Protein AF-A0A269PIF0-F1 (afdb_monomer)

Solvent-accessible surface area (backbone atoms only — not comparable to full-atom values): 7922 Å² total; per-residue (Å²): 62,34,33,31,33,69,46,69,44,99,87,69,48,78,26,74,48,17,29,40,37,74,80,45,81,46,80,44,79,45,80,43,92,61,85,58,86,69,86,74,85,54,100,73,77,77,74,86,63,78,64,86,57,77,51,52,38,31,39,38,39,35,31,36,35,30,25,65,29,64,66,43,61,77,69,69,52,82,60,80,47,64,47,56,25,86,93,45,68,95,33,48,60,46,76,45,83,41,65,70,84,64,82,71,55,70,67,60,55,52,52,52,51,51,32,70,76,38,76,78,43,39,86,36,88,37,57,93,80,69,39,95

Nearest PDB structures (foldseek):
  8kea-assembly1_U  TM=2.436E-01  e=7.325E-01  unclassified Caudoviricetes
  8fqc-assembly1_U1  TM=2.413E-01  e=6.934E-01  Agrobacterium phage Milano
  6j0n-assembly1_b  TM=2.044E-01  e=1.075E+00  Photorhabdus asymbiotica subsp. asymbiotica ATCC 43949

Structure (mmCIF, N/CA/C/O backbone):
data_AF-A0A269PIF0-F1
#
_entry.id   AF-A0A269PIF0-F1
#
loop_
_atom_site.group_PDB
_atom_site.id
_atom_site.type_symbol
_atom_site.label_atom_id
_atom_site.label_alt_id
_atom_site.label_comp_id
_atom_site.label_asym_id
_atom_site.label_entity_id
_atom_site.label_seq_id
_atom_site.pdbx_PDB_ins_code
_atom_site.Cartn_x
_atom_site.Cartn_y
_atom_site.Cartn_z
_atom_site.occupancy
_atom_site.B_iso_or_equiv
_atom_site.auth_seq_id
_atom_site.auth_comp_id
_atom_site.auth_asym_id
_atom_site.auth_atom_id
_atom_site.pdbx_PDB_model_num
ATOM 1 N N . MET A 1 1 ? -2.876 -8.982 0.050 1.00 69.75 1 MET A N 1
ATOM 2 C CA . MET A 1 1 ? -2.047 -8.488 1.148 1.00 69.75 1 MET A CA 1
ATOM 3 C C . MET A 1 1 ? -2.522 -7.096 1.500 1.00 69.75 1 MET A C 1
ATOM 5 O O . MET A 1 1 ? -2.904 -6.361 0.606 1.00 69.75 1 MET A O 1
ATOM 9 N N . ALA A 1 2 ? -2.541 -6.749 2.781 1.00 76.62 2 ALA A N 1
ATOM 10 C CA . ALA A 1 2 ? -2.798 -5.399 3.273 1.00 76.62 2 ALA A CA 1
ATOM 11 C C . ALA A 1 2 ? -1.787 -5.072 4.379 1.00 76.62 2 ALA A C 1
ATOM 13 O O . ALA A 1 2 ? -1.029 -5.948 4.809 1.00 76.62 2 ALA A O 1
ATOM 14 N N . LEU A 1 3 ? -1.763 -3.825 4.845 1.00 82.75 3 LEU A N 1
ATOM 15 C CA . LEU A 1 3 ? -0.928 -3.433 5.982 1.00 82.75 3 LEU A CA 1
ATOM 16 C C . LEU A 1 3 ? -1.780 -2.903 7.128 1.00 82.75 3 LEU A C 1
ATOM 18 O O . LEU A 1 3 ? -2.741 -2.188 6.884 1.00 82.75 3 LEU A O 1
ATOM 22 N N . THR A 1 4 ? -1.412 -3.202 8.367 1.00 86.19 4 THR A N 1
ATOM 23 C CA . THR A 1 4 ? -2.032 -2.639 9.569 1.00 86.19 4 THR A CA 1
ATOM 24 C C . THR A 1 4 ? -1.082 -1.677 10.265 1.00 86.19 4 THR A C 1
ATOM 26 O O . THR A 1 4 ? 0.081 -2.010 10.498 1.00 86.19 4 THR A O 1
ATOM 29 N N . LEU A 1 5 ? -1.552 -0.476 10.614 1.00 88.06 5 LEU A N 1
ATOM 30 C CA . LEU A 1 5 ? -0.820 0.404 11.525 1.00 88.06 5 LEU A CA 1
ATOM 31 C C . LEU A 1 5 ? -1.728 1.321 12.340 1.00 88.06 5 LEU A C 1
ATOM 33 O O . LEU A 1 5 ? -2.847 1.644 11.952 1.00 88.06 5 LEU A O 1
ATOM 37 N N . ASN A 1 6 ? -1.148 1.865 13.404 1.00 85.44 6 ASN A N 1
ATOM 38 C CA . ASN A 1 6 ? -1.714 2.985 14.135 1.00 85.44 6 ASN A CA 1
ATOM 39 C C . ASN A 1 6 ? -1.415 4.285 13.373 1.00 85.44 6 ASN A C 1
ATOM 41 O O . ASN A 1 6 ? -0.255 4.701 13.306 1.00 85.44 6 ASN A O 1
ATOM 45 N N . ILE A 1 7 ? -2.439 4.942 12.828 1.00 82.81 7 ILE A N 1
ATOM 46 C CA . ILE A 1 7 ? -2.295 6.202 12.082 1.00 82.81 7 ILE A CA 1
ATOM 47 C C . ILE A 1 7 ? -3.328 7.234 12.534 1.00 82.81 7 ILE A C 1
ATOM 49 O O . ILE A 1 7 ? -4.444 6.888 12.916 1.00 82.81 7 ILE A O 1
ATOM 53 N N . ALA A 1 8 ? -2.952 8.510 12.496 1.00 78.56 8 ALA A N 1
ATOM 54 C CA . ALA A 1 8 ? -3.902 9.606 12.618 1.00 78.56 8 ALA A CA 1
ATOM 55 C C . ALA A 1 8 ? -4.423 9.957 11.221 1.00 78.56 8 ALA A C 1
ATOM 57 O O . ALA A 1 8 ? -3.636 10.311 10.347 1.00 78.56 8 ALA A O 1
ATOM 58 N N . ALA A 1 9 ? -5.731 9.841 11.005 1.00 70.88 9 ALA A N 1
ATOM 59 C CA . ALA A 1 9 ? -6.362 10.314 9.780 1.00 70.88 9 ALA A CA 1
ATOM 60 C C . ALA A 1 9 ? -6.339 11.851 9.717 1.00 70.88 9 ALA A C 1
ATOM 62 O O . ALA A 1 9 ? -6.262 12.526 10.745 1.00 70.88 9 ALA A O 1
ATOM 63 N N . ASP A 1 10 ? -6.482 12.411 8.516 1.00 69.19 10 ASP A N 1
ATOM 64 C CA . ASP A 1 10 ? -6.394 13.857 8.245 1.00 69.19 10 ASP A CA 1
ATOM 65 C C . ASP A 1 10 ? -7.411 14.701 9.039 1.00 69.19 10 ASP A C 1
ATOM 67 O O . ASP A 1 10 ? -7.226 15.898 9.250 1.00 69.19 10 ASP A O 1
ATOM 71 N N . ASN A 1 11 ? -8.490 14.072 9.512 1.00 69.12 11 ASN A N 1
ATOM 72 C CA . ASN A 1 11 ? -9.504 14.680 10.373 1.00 69.12 11 ASN A CA 1
ATOM 73 C C . ASN A 1 11 ? -9.158 14.637 11.878 1.00 69.12 11 ASN A C 1
ATOM 75 O O . ASN A 1 11 ? -9.993 14.999 12.706 1.00 69.12 11 ASN A O 1
ATOM 79 N N . GLY A 1 12 ? -7.955 14.186 12.240 1.00 72.12 12 GLY A N 1
ATOM 80 C CA . GLY A 1 12 ? -7.470 14.082 13.617 1.00 72.12 12 GLY A CA 1
ATOM 81 C C . GLY A 1 12 ? -7.919 12.824 14.367 1.00 72.12 12 GLY A C 1
ATOM 82 O O . GLY A 1 12 ? -7.639 12.704 15.560 1.00 72.12 12 GLY A O 1
ATOM 83 N N . LEU A 1 13 ? -8.608 11.882 13.711 1.00 77.50 13 LEU A N 1
ATOM 84 C CA . LEU A 1 13 ? -8.980 10.609 14.331 1.00 77.50 13 LEU A CA 1
ATOM 85 C C . LEU A 1 13 ? -7.773 9.675 14.412 1.00 77.50 13 LEU A C 1
ATOM 87 O O . LEU A 1 13 ? -7.182 9.323 13.395 1.00 77.50 13 LEU A O 1
ATOM 91 N N . ASN A 1 14 ? -7.458 9.209 15.619 1.00 84.50 14 ASN A N 1
ATOM 92 C CA . ASN A 1 14 ? -6.494 8.132 15.814 1.00 84.50 14 ASN A CA 1
ATOM 93 C C . ASN A 1 14 ? -7.151 6.785 15.509 1.00 84.50 14 ASN A C 1
ATOM 95 O O . ASN A 1 14 ? -8.116 6.395 16.167 1.00 84.50 14 ASN A O 1
ATOM 99 N N . LEU A 1 15 ? -6.598 6.073 14.535 1.00 85.19 15 LEU A N 1
ATOM 100 C CA . LEU A 1 15 ? -7.028 4.751 14.105 1.00 85.19 15 LEU A CA 1
ATOM 101 C C . LEU A 1 15 ? -5.985 3.733 14.585 1.00 85.19 15 LEU A C 1
ATOM 103 O O . LEU A 1 15 ? -4.923 3.638 13.973 1.00 85.19 15 LEU A O 1
ATOM 107 N N . PRO A 1 16 ? -6.224 3.024 15.705 1.00 84.00 16 PRO A N 1
ATOM 108 C CA . PRO A 1 16 ? -5.226 2.141 16.306 1.00 84.00 16 PRO A CA 1
ATOM 109 C C . PRO A 1 16 ? -4.942 0.886 15.477 1.00 84.00 16 PRO A C 1
ATOM 111 O O . PRO A 1 16 ? -3.836 0.380 15.561 1.00 84.00 16 PRO A O 1
ATOM 114 N N . ASP A 1 17 ? -5.886 0.436 14.650 1.00 86.31 17 ASP A N 1
ATOM 115 C CA . ASP A 1 17 ? -5.766 -0.796 13.861 1.00 86.31 17 ASP A CA 1
ATOM 116 C C . ASP A 1 17 ? -6.102 -0.537 12.388 1.00 86.31 17 ASP A C 1
ATOM 118 O O . ASP A 1 17 ? -6.795 -1.320 11.737 1.00 86.31 17 ASP A O 1
ATOM 122 N N . ALA A 1 18 ? -5.661 0.609 11.861 1.00 87.69 18 ALA A N 1
ATOM 123 C CA . ALA A 1 18 ? -6.019 1.015 10.514 1.00 87.69 18 ALA A CA 1
ATOM 124 C C . ALA A 1 18 ? -5.470 0.028 9.488 1.00 87.69 18 ALA A C 1
ATOM 126 O O . ALA A 1 18 ? -4.292 -0.323 9.536 1.00 87.69 18 ALA A O 1
ATOM 127 N N . VAL A 1 19 ? -6.307 -0.369 8.531 1.00 87.12 19 VAL A N 1
ATOM 128 C CA . VAL A 1 19 ? -5.905 -1.240 7.427 1.00 87.12 19 VAL A CA 1
ATOM 129 C C . VAL A 1 19 ? -5.674 -0.400 6.178 1.00 87.12 19 VAL A C 1
ATOM 131 O O . VAL A 1 19 ? -6.561 0.319 5.723 1.00 87.12 19 VAL A O 1
ATOM 134 N N . LEU A 1 20 ? -4.479 -0.512 5.616 1.00 86.75 20 LEU A N 1
ATOM 135 C CA . LEU A 1 20 ? -4.053 0.101 4.371 1.00 86.75 20 LEU A CA 1
ATOM 136 C C . LEU A 1 20 ? -4.211 -0.896 3.227 1.00 86.75 20 LEU A C 1
ATOM 138 O O . LEU A 1 20 ? -3.599 -1.969 3.240 1.00 86.75 20 LEU A O 1
ATOM 142 N N . VAL A 1 21 ? -4.989 -0.516 2.218 1.00 85.12 21 VAL A N 1
ATOM 143 C CA . VAL A 1 21 ? -5.238 -1.335 1.027 1.00 85.12 21 VAL A CA 1
ATOM 144 C C . VAL A 1 21 ? -4.901 -0.534 -0.221 1.00 85.12 21 VAL A C 1
ATOM 146 O O . VAL A 1 21 ? -5.368 0.594 -0.377 1.00 85.12 21 VAL A O 1
ATOM 149 N N . ILE A 1 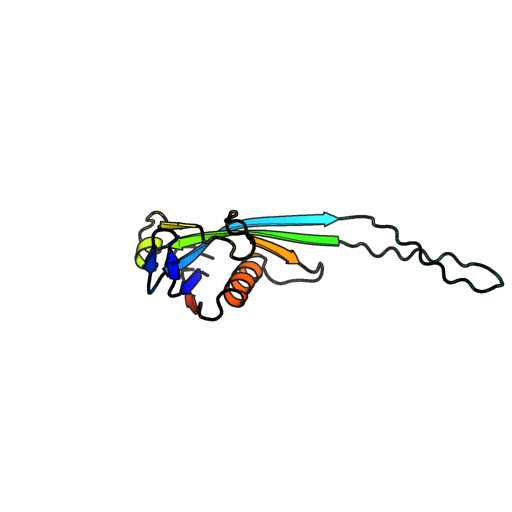22 ? -4.114 -1.111 -1.127 1.00 84.00 22 ILE A N 1
ATOM 150 C CA . ILE A 1 22 ? -3.869 -0.517 -2.444 1.00 84.00 22 ILE A CA 1
ATOM 151 C C . ILE A 1 22 ? -5.098 -0.761 -3.324 1.00 84.00 22 ILE A C 1
ATOM 153 O O . ILE A 1 22 ? -5.407 -1.902 -3.655 1.00 84.00 22 ILE A O 1
ATOM 157 N N . ASP A 1 23 ? -5.800 0.305 -3.710 1.00 81.31 23 ASP A N 1
ATOM 158 C CA . ASP A 1 23 ? -7.015 0.219 -4.536 1.00 81.31 23 ASP A CA 1
ATOM 159 C C . ASP A 1 23 ? -6.764 0.524 -6.017 1.00 81.31 23 ASP A C 1
ATOM 161 O O . ASP A 1 23 ? -7.593 0.227 -6.877 1.00 81.31 23 ASP A O 1
ATOM 165 N N . GLN A 1 24 ? -5.620 1.131 -6.325 1.00 78.12 24 GLN A N 1
ATOM 166 C CA . GLN A 1 24 ? -5.214 1.4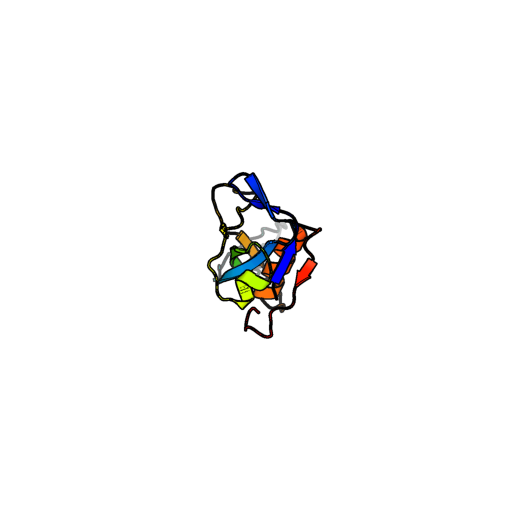45 -7.683 1.00 78.12 24 GLN A CA 1
ATOM 167 C C . GLN A 1 24 ? -3.712 1.231 -7.842 1.00 78.12 24 GLN A C 1
ATOM 169 O O . GLN A 1 24 ? -2.921 1.739 -7.050 1.00 78.12 24 GLN A O 1
ATOM 174 N N . LEU A 1 25 ? -3.329 0.524 -8.907 1.00 81.19 25 LEU A N 1
ATOM 175 C CA . LEU A 1 25 ? -1.948 0.212 -9.260 1.00 81.19 25 LEU A CA 1
ATOM 176 C C . LEU A 1 25 ? -1.776 0.370 -10.775 1.00 81.19 25 LEU A C 1
ATOM 178 O O . LEU A 1 25 ? -2.402 -0.346 -11.552 1.00 81.19 25 LEU A O 1
ATOM 182 N N . ASN A 1 26 ? -0.927 1.302 -11.196 1.00 78.38 26 ASN A N 1
ATOM 183 C CA . ASN A 1 26 ? -0.607 1.557 -12.596 1.00 78.38 26 ASN A CA 1
ATOM 184 C C . ASN A 1 26 ? 0.881 1.296 -12.832 1.00 78.38 26 ASN A C 1
ATOM 186 O O . ASN A 1 26 ? 1.729 1.868 -12.146 1.00 78.38 26 ASN A O 1
ATOM 190 N N . VAL A 1 27 ? 1.197 0.466 -13.823 1.00 78.50 27 VAL A N 1
ATOM 191 C CA . VAL A 1 27 ? 2.573 0.181 -14.246 1.00 78.50 27 VAL A CA 1
ATOM 192 C C . VAL A 1 27 ? 2.808 0.852 -15.595 1.00 78.50 27 VAL A C 1
ATOM 194 O O . VAL A 1 27 ? 2.144 0.520 -16.576 1.00 78.50 27 VAL A O 1
ATOM 197 N N . THR A 1 28 ? 3.765 1.770 -15.659 1.00 7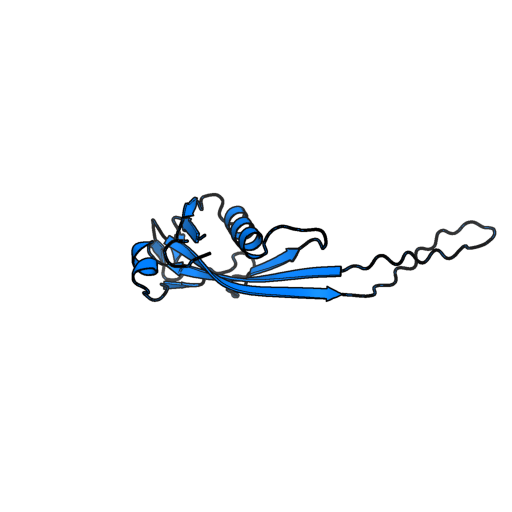2.88 28 THR A N 1
ATOM 198 C CA . THR A 1 28 ? 4.155 2.459 -16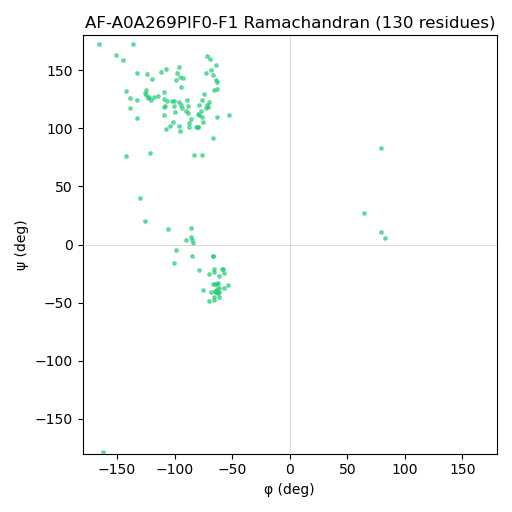.892 1.00 72.88 28 THR A CA 1
ATOM 199 C C . THR A 1 28 ? 5.524 1.964 -17.323 1.00 72.88 28 THR A C 1
ATOM 201 O O . THR A 1 28 ? 6.478 2.047 -16.558 1.00 72.88 28 THR A O 1
ATOM 204 N N . LYS A 1 29 ? 5.658 1.480 -18.557 1.00 65.12 29 LYS A N 1
ATOM 205 C CA . LYS A 1 29 ? 6.967 1.168 -19.145 1.00 65.12 29 LYS A CA 1
ATOM 206 C C . LYS A 1 29 ? 7.389 2.313 -20.055 1.00 65.12 29 LYS A C 1
ATOM 208 O O . LYS A 1 29 ? 6.743 2.554 -21.072 1.00 65.12 29 LYS A O 1
ATOM 213 N N . HIS A 1 30 ? 8.456 3.015 -19.693 1.00 57.22 30 HIS A N 1
ATOM 214 C CA . HIS A 1 30 ? 9.116 3.966 -20.575 1.00 57.22 30 HIS A CA 1
ATOM 215 C C . HIS A 1 30 ? 10.261 3.255 -21.290 1.00 57.22 30 HIS A C 1
ATOM 217 O O . HIS A 1 30 ? 11.212 2.796 -20.661 1.00 57.22 30 HIS A O 1
ATOM 223 N N . ILE A 1 31 ? 10.170 3.185 -22.613 1.00 52.72 31 ILE A N 1
ATOM 224 C CA . ILE A 1 31 ? 11.290 2.820 -23.476 1.00 52.72 31 ILE A CA 1
ATOM 225 C C . ILE A 1 31 ? 11.794 4.147 -24.038 1.00 52.72 31 ILE A C 1
ATOM 227 O O . ILE A 1 31 ? 11.104 4.772 -24.842 1.00 52.72 31 ILE A O 1
ATOM 231 N N . SER A 1 32 ? 12.931 4.640 -23.543 1.00 48.84 32 SER A N 1
ATOM 232 C CA . SER A 1 32 ? 13.581 5.819 -24.123 1.00 48.84 32 SER A CA 1
ATOM 233 C C . SER A 1 32 ? 14.865 5.399 -24.831 1.00 48.84 32 SER A C 1
ATOM 235 O O . SER A 1 32 ? 15.794 4.898 -24.193 1.00 48.84 32 SER A O 1
ATOM 237 N N . ASP A 1 33 ? 14.920 5.625 -26.142 1.00 39.78 33 ASP A N 1
ATOM 238 C CA . ASP A 1 33 ? 16.136 5.474 -26.944 1.00 39.78 33 ASP A CA 1
ATOM 239 C C . ASP A 1 33 ? 17.048 6.685 -26.693 1.00 39.78 33 ASP A C 1
ATOM 241 O O . ASP A 1 33 ? 17.088 7.655 -27.450 1.00 39.78 33 ASP A O 1
ATOM 245 N N . GLY A 1 34 ? 17.731 6.679 -25.549 1.00 45.91 34 GLY A N 1
ATOM 246 C CA . GLY A 1 34 ? 18.670 7.729 -25.166 1.00 45.91 34 GLY A CA 1
ATOM 247 C C . GLY A 1 34 ? 20.072 7.458 -25.709 1.00 45.91 34 GLY A C 1
ATOM 248 O O . GLY A 1 34 ? 20.826 6.691 -25.115 1.00 45.91 34 GLY A O 1
ATOM 249 N N . TYR A 1 35 ? 20.463 8.123 -26.797 1.00 36.25 35 TYR A N 1
ATOM 250 C CA . TYR A 1 35 ? 21.846 8.100 -27.284 1.00 36.25 35 TYR A CA 1
ATOM 251 C C . TYR A 1 35 ? 22.749 8.893 -26.332 1.00 36.25 35 TYR A C 1
ATOM 253 O O . TYR A 1 35 ? 22.578 10.101 -26.173 1.00 36.25 35 TYR A O 1
ATOM 261 N N . THR A 1 36 ? 23.739 8.238 -25.721 1.00 39.25 36 THR A N 1
ATOM 262 C CA . THR A 1 36 ? 24.813 8.936 -24.996 1.00 39.25 36 THR A CA 1
ATOM 263 C C . THR A 1 36 ? 26.106 8.789 -25.793 1.00 39.25 36 THR A C 1
ATOM 265 O O . THR A 1 36 ? 26.637 7.689 -25.923 1.00 39.25 36 THR A O 1
ATOM 268 N N . LEU A 1 37 ? 26.604 9.889 -26.361 1.00 35.06 37 LEU A N 1
ATOM 269 C CA . LEU A 1 37 ? 27.910 9.935 -27.023 1.00 35.06 37 LEU A CA 1
ATOM 270 C C . LEU A 1 37 ? 28.986 10.208 -25.965 1.00 35.06 37 LEU A C 1
ATOM 272 O O . LEU A 1 37 ? 29.079 11.322 -25.452 1.00 35.06 37 LEU A O 1
ATOM 276 N N . SER A 1 38 ? 29.803 9.208 -25.635 1.00 40.91 38 SER A N 1
ATOM 277 C CA . SER A 1 38 ? 30.995 9.406 -24.803 1.00 40.91 38 SER A CA 1
ATOM 278 C C . SER A 1 38 ? 32.225 9.613 -25.686 1.00 40.91 38 SER A C 1
ATOM 280 O O . SER A 1 38 ? 32.586 8.751 -26.484 1.00 40.91 38 SER A O 1
ATOM 282 N N . LEU A 1 39 ? 32.876 10.767 -25.533 1.00 36.50 39 LEU A N 1
ATOM 283 C CA . LEU A 1 39 ? 34.147 11.101 -26.175 1.00 36.50 39 LEU A CA 1
ATOM 284 C C . LEU A 1 39 ? 35.305 10.605 -25.302 1.00 36.50 39 LEU A C 1
ATOM 286 O O . LEU A 1 39 ? 35.639 11.241 -24.307 1.00 36.50 39 LEU A O 1
ATOM 290 N N . ASN A 1 40 ? 35.950 9.508 -25.698 1.00 43.72 40 ASN A N 1
ATOM 291 C CA . ASN A 1 40 ? 37.299 9.195 -25.229 1.00 43.72 40 ASN A CA 1
ATOM 292 C C . ASN A 1 40 ? 38.283 9.723 -26.274 1.00 43.72 40 ASN A C 1
ATOM 294 O O . ASN A 1 40 ? 38.491 9.108 -27.317 1.00 43.72 40 ASN A O 1
ATOM 298 N N . ALA A 1 41 ? 38.837 10.909 -26.030 1.00 37.28 41 ALA A N 1
ATOM 299 C CA . ALA A 1 41 ? 39.832 11.498 -26.914 1.00 37.28 41 ALA A CA 1
ATOM 300 C C . ALA A 1 41 ? 41.205 10.856 -26.657 1.00 37.28 41 ALA A C 1
ATOM 302 O O . ALA A 1 41 ? 41.822 11.099 -25.622 1.00 37.28 41 ALA A O 1
ATOM 303 N N . THR A 1 42 ? 41.704 10.080 -27.619 1.00 49.75 42 THR A N 1
ATOM 304 C CA . THR A 1 42 ? 43.145 9.851 -27.796 1.00 49.75 42 THR A CA 1
ATOM 305 C C . THR A 1 42 ? 43.609 10.522 -29.092 1.00 49.75 42 THR A C 1
ATOM 307 O O . THR A 1 42 ? 42.813 10.621 -30.027 1.00 49.75 42 THR A O 1
ATOM 310 N N . PRO A 1 43 ? 44.865 11.010 -29.173 1.00 45.81 43 PRO A N 1
ATOM 311 C CA . PRO A 1 43 ? 45.302 11.923 -30.238 1.00 45.81 43 PRO A CA 1
ATOM 312 C C . PRO A 1 43 ? 45.341 11.322 -31.650 1.00 45.81 43 PRO A C 1
ATOM 314 O O . PRO A 1 43 ? 45.499 12.061 -32.616 1.00 45.81 43 PRO A O 1
ATOM 317 N N . GLU A 1 44 ? 45.177 10.009 -31.799 1.00 45.06 44 GLU A N 1
ATOM 318 C CA . GLU A 1 44 ? 45.209 9.323 -33.088 1.00 45.06 44 GLU A CA 1
ATOM 319 C C . GLU A 1 44 ? 44.016 8.362 -33.192 1.00 45.06 44 GLU A C 1
ATOM 321 O O . GLU A 1 44 ? 43.959 7.350 -32.501 1.00 45.06 44 GLU A O 1
ATOM 326 N N . GLY A 1 45 ? 43.042 8.702 -34.044 1.00 43.97 45 GLY A N 1
ATOM 327 C CA . GLY A 1 45 ? 41.922 7.825 -34.407 1.00 43.97 45 GLY A CA 1
ATOM 328 C C . GLY A 1 45 ? 40.797 7.751 -33.371 1.00 43.97 45 GLY A C 1
ATOM 329 O O . GLY A 1 45 ? 40.709 6.804 -32.597 1.00 43.97 45 GLY A O 1
ATOM 330 N N . ALA A 1 46 ? 39.880 8.721 -33.395 1.00 40.59 46 ALA A N 1
ATOM 331 C CA . ALA A 1 46 ? 38.653 8.649 -32.606 1.00 40.59 46 ALA A CA 1
ATOM 332 C C . ALA A 1 46 ? 37.785 7.459 -33.064 1.00 40.59 46 ALA A C 1
ATOM 334 O O . ALA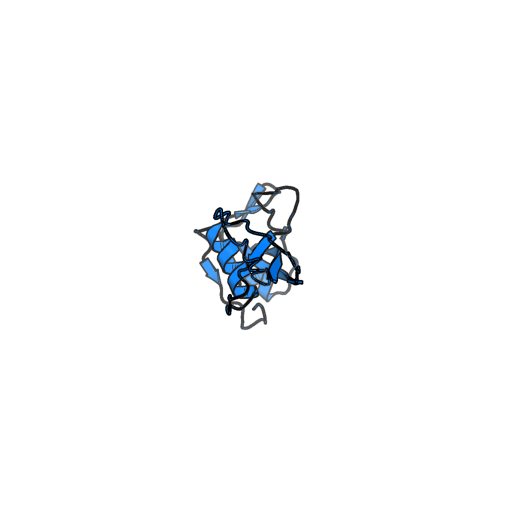 A 1 46 ? 37.208 7.481 -34.152 1.00 40.59 46 ALA A O 1
ATOM 335 N N . ILE A 1 47 ? 37.683 6.421 -32.231 1.00 43.50 47 ILE A N 1
ATOM 336 C CA . ILE A 1 47 ? 36.719 5.332 -32.410 1.00 43.50 47 ILE A CA 1
ATOM 337 C C . ILE A 1 47 ? 35.427 5.745 -31.703 1.00 43.50 47 ILE A C 1
ATOM 339 O O . ILE A 1 47 ? 35.383 5.852 -30.478 1.00 43.50 47 ILE A O 1
ATOM 343 N N . TYR A 1 48 ? 34.363 5.969 -32.473 1.00 39.91 48 TYR A N 1
ATOM 344 C CA . TYR A 1 48 ? 33.025 6.193 -31.931 1.00 39.91 48 TYR A CA 1
ATOM 345 C C . TYR A 1 48 ? 32.453 4.852 -31.456 1.00 39.91 48 TYR A C 1
ATOM 347 O O . TYR A 1 48 ? 32.051 4.027 -32.274 1.00 39.91 48 TYR A O 1
ATOM 355 N N . GLN A 1 49 ? 32.406 4.616 -30.144 1.00 42.53 49 GLN A N 1
ATOM 356 C CA . GLN A 1 49 ? 31.601 3.531 -29.579 1.00 42.53 49 GLN A CA 1
ATOM 357 C C . GLN A 1 49 ? 30.255 4.098 -29.126 1.00 42.53 49 GLN A C 1
ATOM 359 O O . GLN A 1 49 ? 30.152 4.748 -28.088 1.00 42.53 49 GLN A O 1
ATOM 364 N N . ALA A 1 50 ? 29.216 3.869 -29.930 1.00 37.44 50 ALA A N 1
ATOM 365 C CA . ALA A 1 50 ? 27.839 4.056 -29.500 1.00 37.44 50 ALA A CA 1
ATOM 366 C C . ALA A 1 50 ? 27.433 2.832 -28.671 1.00 37.44 50 ALA A C 1
ATOM 368 O O . ALA A 1 50 ? 27.141 1.770 -29.219 1.00 37.44 50 ALA A O 1
ATOM 369 N N . ASN A 1 51 ? 27.436 2.967 -27.347 1.00 42.12 51 ASN A N 1
ATOM 370 C CA . ASN A 1 51 ? 26.839 1.955 -26.487 1.00 42.12 51 ASN A CA 1
ATOM 371 C C . ASN A 1 51 ? 25.324 2.180 -26.482 1.00 42.12 51 ASN A C 1
ATOM 373 O O . ASN A 1 51 ? 24.827 3.077 -25.803 1.00 42.12 51 ASN A O 1
ATOM 377 N N . ASN A 1 52 ? 24.593 1.370 -27.252 1.00 42.38 52 ASN A N 1
ATOM 378 C CA . ASN A 1 52 ? 23.147 1.238 -27.096 1.00 42.38 52 ASN A CA 1
ATOM 379 C C . ASN A 1 52 ? 22.888 0.574 -25.743 1.00 42.38 52 ASN A C 1
ATOM 381 O O . ASN A 1 52 ? 22.884 -0.650 -25.642 1.00 42.38 52 ASN A O 1
ATOM 385 N N . ILE A 1 53 ? 22.701 1.373 -24.697 1.00 47.00 53 ILE A N 1
ATOM 386 C CA . ILE A 1 53 ? 22.099 0.884 -23.462 1.00 47.00 53 ILE A CA 1
ATOM 387 C C . ILE A 1 53 ? 20.672 1.420 -23.476 1.00 47.00 53 ILE A C 1
ATOM 389 O O . ILE A 1 53 ? 20.484 2.608 -23.199 1.00 47.00 53 ILE A O 1
ATOM 393 N N . PRO A 1 54 ? 19.669 0.594 -23.822 1.00 47.19 54 PRO A N 1
ATOM 394 C CA . PRO A 1 54 ? 18.284 0.947 -23.575 1.00 47.19 54 PRO A CA 1
ATOM 395 C C . PRO A 1 54 ? 18.158 1.313 -22.095 1.00 47.19 54 PRO A C 1
ATOM 397 O O . PRO A 1 54 ? 18.311 0.462 -21.219 1.00 47.19 54 PRO A O 1
ATOM 400 N N . LYS A 1 55 ? 17.909 2.591 -21.792 1.00 50.72 55 LYS A N 1
ATOM 401 C CA . LYS A 1 55 ? 17.356 2.963 -20.490 1.00 50.72 55 LYS A CA 1
ATOM 402 C C . LYS A 1 55 ? 15.862 2.757 -20.603 1.00 50.72 55 LYS A C 1
ATOM 404 O O . LYS A 1 55 ? 15.088 3.692 -20.803 1.00 50.72 55 LYS A O 1
ATOM 409 N N . GLU A 1 56 ? 15.480 1.493 -20.536 1.00 54.34 56 GLU A N 1
ATOM 410 C CA . GLU A 1 56 ? 14.135 1.174 -20.118 1.00 54.34 56 GLU A CA 1
ATOM 411 C C . GLU A 1 56 ? 13.994 1.680 -18.670 1.00 54.34 56 GLU A C 1
ATOM 413 O O . GLU A 1 56 ? 14.931 1.641 -17.867 1.00 54.34 56 GLU A O 1
ATOM 418 N N . SER A 1 57 ? 12.850 2.252 -18.335 1.00 55.66 57 SER A N 1
ATOM 419 C CA . SER A 1 57 ? 12.540 2.606 -16.961 1.00 55.66 57 SER A CA 1
ATOM 420 C C . SER A 1 57 ? 11.085 2.243 -16.723 1.00 55.66 57 SER A C 1
ATOM 422 O O . SER A 1 57 ? 10.197 2.601 -17.498 1.00 55.66 57 SER A O 1
ATOM 424 N N . THR A 1 58 ? 10.828 1.449 -15.687 1.00 65.38 58 THR A N 1
ATOM 425 C CA . THR A 1 58 ? 9.456 1.072 -15.339 1.00 65.38 58 THR A CA 1
ATOM 426 C C . THR A 1 58 ? 9.016 1.951 -14.178 1.00 65.38 58 THR A C 1
ATOM 428 O O . THR A 1 58 ? 9.655 1.962 -13.137 1.00 65.38 58 THR A O 1
ATOM 431 N N . GLY A 1 59 ? 7.971 2.747 -14.361 1.00 75.19 59 GLY A N 1
ATOM 432 C CA . GLY A 1 59 ? 7.328 3.510 -13.298 1.00 75.19 59 GLY A CA 1
ATOM 433 C C . GLY A 1 59 ? 6.165 2.726 -12.699 1.00 75.19 59 GLY A C 1
ATOM 434 O O . GLY A 1 59 ? 5.435 2.038 -13.411 1.00 75.19 59 GLY A O 1
ATOM 435 N N . LEU A 1 60 ? 5.973 2.850 -11.394 1.00 81.00 60 LEU A N 1
ATOM 436 C CA . LEU A 1 60 ? 4.831 2.326 -10.663 1.00 81.00 60 LEU A CA 1
ATOM 437 C C . LEU A 1 60 ? 4.122 3.491 -9.981 1.00 81.00 60 LEU A C 1
ATOM 439 O O . LEU A 1 60 ? 4.751 4.229 -9.228 1.00 81.00 60 LEU A O 1
ATOM 443 N N . ALA A 1 61 ? 2.830 3.660 -10.234 1.00 82.62 61 ALA A N 1
ATOM 444 C CA . ALA A 1 61 ? 2.008 4.674 -9.588 1.00 82.62 61 ALA A CA 1
ATOM 445 C C . ALA A 1 61 ? 0.821 4.011 -8.891 1.00 82.62 61 ALA A C 1
ATOM 447 O O . ALA A 1 61 ? 0.079 3.266 -9.529 1.00 82.62 61 ALA A O 1
ATOM 448 N N . PHE A 1 62 ? 0.628 4.265 -7.601 1.00 83.69 62 PHE A N 1
ATOM 449 C CA . PHE A 1 62 ? -0.404 3.590 -6.820 1.00 83.69 62 PHE A CA 1
ATOM 450 C C . PHE A 1 62 ? -1.041 4.485 -5.765 1.00 83.69 62 PHE A C 1
ATOM 452 O O . PHE A 1 62 ? -0.472 5.498 -5.358 1.00 83.69 62 PHE A O 1
ATOM 459 N N . ARG A 1 63 ? -2.242 4.102 -5.336 1.00 86.94 63 ARG A N 1
ATOM 460 C CA . ARG A 1 63 ? -3.016 4.784 -4.299 1.00 86.94 63 ARG A CA 1
ATOM 461 C C . ARG A 1 63 ? -3.362 3.811 -3.185 1.00 86.94 63 ARG A C 1
ATOM 463 O O . ARG A 1 63 ? -3.555 2.624 -3.435 1.00 86.94 63 ARG A O 1
ATOM 470 N N . VAL A 1 64 ? -3.420 4.333 -1.965 1.00 85.50 64 VAL A N 1
ATOM 471 C CA . VAL A 1 64 ? -3.698 3.562 -0.755 1.00 85.50 64 VAL A CA 1
ATOM 472 C C . VAL A 1 64 ? -4.933 4.136 -0.066 1.00 85.50 64 VAL A C 1
ATOM 474 O O . VAL A 1 64 ? -5.001 5.335 0.204 1.00 85.50 64 VAL A O 1
ATOM 477 N N . GLN A 1 65 ? -5.905 3.277 0.220 1.00 86.69 65 GLN A N 1
ATOM 478 C CA . GLN A 1 65 ? -7.093 3.575 1.016 1.00 86.69 65 GLN A CA 1
ATOM 479 C C . GLN A 1 65 ? -6.865 3.164 2.470 1.00 86.69 65 GLN A C 1
ATOM 481 O O . GLN A 1 65 ? -6.238 2.137 2.735 1.00 86.69 65 GLN A O 1
ATOM 486 N N . ILE A 1 66 ? -7.415 3.942 3.399 1.00 87.06 66 ILE A N 1
ATOM 487 C CA . ILE A 1 66 ? -7.360 3.690 4.839 1.00 87.06 66 ILE A CA 1
ATOM 488 C C . ILE A 1 66 ? -8.734 3.227 5.319 1.00 87.06 66 ILE A C 1
ATOM 490 O O . ILE A 1 66 ? -9.732 3.938 5.187 1.00 87.06 66 ILE A O 1
ATOM 494 N N . PHE A 1 67 ? -8.779 2.059 5.944 1.00 87.00 67 PHE A N 1
ATOM 495 C CA . PHE A 1 67 ? -9.934 1.540 6.670 1.00 87.00 67 PHE A CA 1
ATOM 496 C C . PHE A 1 67 ? -9.665 1.600 8.171 1.00 87.00 67 PHE A C 1
ATOM 498 O O . PHE A 1 67 ? -8.519 1.491 8.596 1.00 87.00 67 PHE A O 1
ATOM 505 N N . ALA A 1 68 ? -10.710 1.754 8.990 1.00 84.56 68 ALA A N 1
ATOM 506 C CA . ALA A 1 68 ? -10.538 1.863 10.444 1.00 84.56 68 ALA A CA 1
ATOM 507 C C . ALA A 1 68 ? -9.970 0.590 11.079 1.00 84.56 68 ALA A C 1
ATOM 509 O O . ALA A 1 68 ? -9.298 0.668 12.101 1.00 84.56 68 ALA A O 1
ATOM 510 N N . ASN A 1 69 ? -10.342 -0.558 10.509 1.00 86.00 69 ASN A 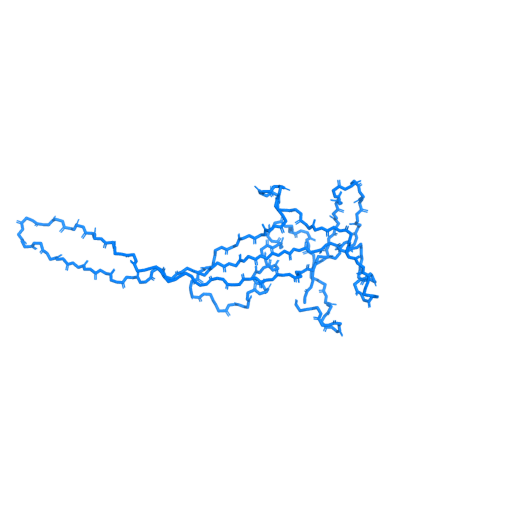N 1
ATOM 511 C CA . ASN A 1 69 ? -10.015 -1.897 10.974 1.00 86.00 69 ASN A CA 1
ATOM 512 C C . ASN A 1 69 ? -10.320 -2.939 9.887 1.00 86.00 69 ASN A C 1
ATOM 514 O O . ASN A 1 69 ? -10.926 -2.635 8.855 1.00 86.00 69 ASN A O 1
ATOM 518 N N . GLU A 1 70 ? -9.917 -4.179 10.151 1.00 85.56 70 GLU A N 1
ATOM 519 C CA . GLU A 1 70 ? -10.114 -5.335 9.271 1.00 85.56 70 GLU A CA 1
ATOM 520 C C . GLU A 1 70 ? -11.597 -5.642 9.009 1.00 85.56 70 GLU A C 1
ATOM 522 O O . GLU A 1 70 ? -11.996 -5.891 7.869 1.00 85.56 70 GLU A O 1
ATOM 527 N N . ASP A 1 71 ? -12.436 -5.535 10.042 1.00 84.19 71 ASP A N 1
ATOM 528 C CA . ASP A 1 71 ? -13.881 -5.771 9.956 1.00 84.19 71 ASP A CA 1
ATOM 529 C C . ASP A 1 71 ? -14.563 -4.871 8.921 1.00 84.19 71 ASP A C 1
ATOM 531 O O . ASP A 1 71 ? -15.471 -5.314 8.213 1.00 84.19 71 ASP A O 1
ATOM 535 N N . MET A 1 72 ? -14.136 -3.610 8.794 1.00 83.44 72 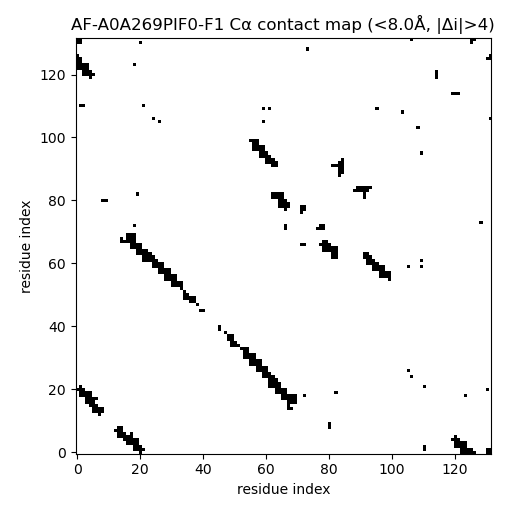MET A N 1
ATOM 536 C CA . MET A 1 72 ? -14.666 -2.711 7.768 1.00 83.44 72 MET A CA 1
ATOM 537 C C . MET A 1 72 ? -14.382 -3.220 6.357 1.00 83.44 72 MET A C 1
ATOM 539 O O . MET A 1 72 ? -15.273 -3.153 5.508 1.00 83.44 72 MET A O 1
ATOM 543 N N . VAL A 1 73 ? -13.176 -3.739 6.118 1.00 82.81 73 VAL A N 1
ATOM 544 C CA . VAL A 1 73 ? -12.786 -4.279 4.811 1.00 82.81 73 VAL A CA 1
ATOM 545 C C . VAL A 1 73 ? -13.613 -5.524 4.500 1.00 82.81 73 VAL A C 1
ATOM 547 O O . VAL A 1 73 ? -14.227 -5.615 3.438 1.00 82.81 73 VAL A O 1
ATOM 550 N N . ARG A 1 74 ? -13.720 -6.443 5.466 1.00 77.69 74 ARG A N 1
ATOM 551 C CA . ARG A 1 74 ? -14.474 -7.701 5.335 1.00 77.69 74 ARG A CA 1
ATOM 552 C C . ARG A 1 74 ? -15.967 -7.488 5.095 1.00 77.69 74 ARG A C 1
ATOM 554 O O . ARG A 1 74 ? -16.596 -8.260 4.381 1.00 77.69 74 ARG A O 1
ATOM 561 N N . GLN A 1 75 ? -16.536 -6.432 5.669 1.00 78.75 75 GLN A N 1
ATOM 562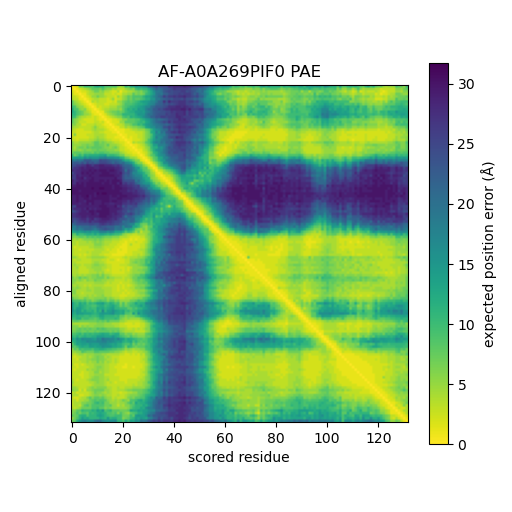 C CA . GLN A 1 75 ? -17.942 -6.063 5.484 1.00 78.75 75 GLN A CA 1
ATOM 563 C C . GLN A 1 75 ? -18.193 -5.232 4.213 1.00 78.75 75 GLN A C 1
ATOM 565 O O . GLN A 1 75 ? -19.328 -4.814 3.988 1.00 78.75 75 GLN A O 1
ATOM 570 N N . GLY A 1 76 ? -17.164 -4.949 3.402 1.00 75.50 76 GLY A N 1
ATOM 571 C CA . GLY A 1 76 ? -17.292 -4.142 2.186 1.00 75.50 76 GLY A CA 1
ATOM 572 C C . GLY A 1 76 ? -17.694 -2.688 2.455 1.00 75.50 76 GLY A C 1
ATOM 573 O O . GLY A 1 76 ? -18.349 -2.060 1.621 1.00 75.50 76 GLY A O 1
ATOM 574 N N . LYS A 1 77 ? -17.359 -2.150 3.636 1.00 80.12 77 LYS A N 1
ATOM 575 C CA . LYS A 1 77 ? -17.631 -0.746 3.970 1.00 80.12 77 LYS A CA 1
ATOM 576 C C . LYS A 1 77 ? -16.708 0.176 3.180 1.00 80.12 77 LYS A C 1
ATOM 578 O O . LYS A 1 77 ? -15.681 -0.246 2.665 1.00 80.12 77 LYS A O 1
ATOM 583 N N . GLN A 1 78 ? -17.072 1.453 3.090 1.00 82.62 78 GLN A N 1
ATOM 584 C CA . GLN A 1 78 ? -16.214 2.438 2.434 1.00 82.62 78 GLN A CA 1
ATOM 585 C C . GLN A 1 78 ? -14.985 2.779 3.290 1.00 82.62 78 GLN A C 1
ATOM 587 O O . GLN A 1 78 ? -15.089 2.770 4.521 1.00 82.62 78 GLN A O 1
ATOM 592 N N . PRO A 1 79 ? -13.838 3.090 2.661 1.00 86.50 79 PRO A N 1
ATOM 593 C CA . PRO A 1 79 ? -12.664 3.579 3.372 1.00 86.50 79 PRO A CA 1
ATOM 594 C C . PRO A 1 79 ? -12.943 4.937 4.024 1.00 86.50 79 PRO A C 1
ATOM 596 O O . PRO A 1 79 ? -13.799 5.698 3.573 1.00 86.50 79 PRO A O 1
ATOM 599 N N . ILE A 1 80 ? -12.208 5.243 5.093 1.00 85.81 80 ILE A N 1
ATOM 600 C CA . ILE A 1 80 ? -12.306 6.525 5.801 1.00 85.81 80 ILE A CA 1
ATOM 601 C C . ILE A 1 80 ? -11.735 7.643 4.930 1.00 85.81 80 ILE A C 1
ATOM 603 O O . ILE A 1 80 ? -12.350 8.698 4.782 1.00 85.81 80 ILE A O 1
ATOM 607 N N . CYS A 1 81 ? -10.542 7.419 4.386 1.00 86.06 81 CYS A N 1
ATOM 608 C CA . CYS A 1 81 ? -9.818 8.380 3.569 1.00 86.06 81 CYS A CA 1
ATOM 609 C C . CYS A 1 81 ? -8.722 7.677 2.760 1.00 86.06 81 CYS A C 1
ATOM 611 O O . CYS A 1 81 ? -8.565 6.456 2.811 1.00 86.06 81 CYS A O 1
ATOM 613 N N . GLN A 1 82 ? -7.969 8.467 2.003 1.00 87.00 82 GLN A N 1
ATOM 614 C CA . GLN A 1 82 ? -6.786 8.019 1.278 1.00 87.00 82 GLN A CA 1
ATOM 615 C C . GLN A 1 82 ? -5.546 8.359 2.098 1.00 87.00 82 GLN A C 1
ATOM 617 O O . GLN A 1 82 ? -5.537 9.370 2.792 1.00 87.00 82 GLN A O 1
ATOM 622 N N . LEU A 1 83 ? -4.507 7.533 2.009 1.00 85.50 83 LEU A N 1
ATOM 623 C CA . LEU A 1 83 ? -3.226 7.840 2.632 1.00 85.50 83 LEU A CA 1
ATOM 624 C C . LEU A 1 83 ? -2.545 8.965 1.836 1.00 85.50 83 LEU A C 1
ATOM 626 O O . LEU A 1 83 ? -2.252 8.760 0.650 1.00 85.50 83 LEU A O 1
ATOM 630 N N . PRO A 1 84 ? -2.295 10.141 2.436 1.00 81.62 84 PRO A N 1
ATOM 631 C CA . PRO A 1 84 ? -1.528 11.180 1.772 1.00 81.62 84 PRO A CA 1
ATOM 632 C C . PRO A 1 84 ? -0.081 10.720 1.582 1.00 81.62 84 PRO A C 1
ATOM 634 O O . PRO A 1 84 ? 0.492 10.010 2.408 1.00 81.62 84 PRO A O 1
ATOM 637 N N . ASN A 1 85 ? 0.535 11.133 0.480 1.00 79.44 85 ASN A N 1
ATOM 638 C CA . ASN A 1 85 ? 1.961 10.934 0.297 1.00 79.44 85 ASN A CA 1
ATOM 639 C C . ASN A 1 85 ? 2.707 11.967 1.151 1.00 79.44 85 ASN A C 1
ATOM 641 O O . ASN A 1 85 ? 2.712 13.146 0.813 1.00 79.44 85 ASN A O 1
ATOM 645 N N . ASP A 1 86 ? 3.381 11.555 2.226 1.00 68.31 86 ASP A N 1
ATOM 646 C CA . ASP A 1 86 ? 4.094 12.486 3.122 1.00 68.31 86 ASP A CA 1
ATOM 647 C C . ASP A 1 86 ? 5.153 13.345 2.404 1.00 68.31 86 ASP A C 1
ATOM 649 O O . ASP A 1 86 ? 5.473 14.452 2.840 1.00 68.31 86 ASP A O 1
ATOM 653 N N . LYS A 1 87 ? 5.690 12.874 1.267 1.00 69.75 87 LYS A N 1
ATOM 654 C CA . LYS A 1 87 ? 6.622 13.659 0.440 1.00 69.75 87 LYS A CA 1
ATOM 655 C C . LYS A 1 87 ? 5.914 14.694 -0.437 1.00 69.75 87 LYS A C 1
ATOM 657 O O . LYS A 1 87 ? 6.547 15.652 -0.875 1.00 69.75 87 LYS A O 1
ATOM 662 N N . GLN A 1 88 ? 4.629 14.496 -0.718 1.00 66.81 88 GLN A N 1
ATOM 663 C CA . GLN A 1 88 ? 3.772 15.377 -1.510 1.00 66.81 88 GLN A CA 1
ATOM 664 C C . GLN A 1 88 ? 2.361 15.406 -0.895 1.00 66.81 88 GLN A C 1
ATOM 666 O O . GLN A 1 88 ? 1.449 14.793 -1.446 1.00 66.81 88 GLN A O 1
ATOM 671 N N . PRO A 1 89 ? 2.152 16.133 0.221 1.00 63.78 89 PRO A N 1
ATOM 672 C CA . PRO A 1 89 ? 0.936 16.023 1.043 1.00 63.78 89 PRO A CA 1
ATOM 673 C C . PRO A 1 89 ? -0.369 16.335 0.301 1.00 63.78 89 PRO A C 1
ATOM 675 O O . PRO A 1 89 ? -1.443 15.902 0.698 1.00 63.78 89 PRO A O 1
ATOM 678 N N . ASN A 1 90 ? -0.275 17.071 -0.810 1.00 63.84 90 ASN A N 1
ATOM 679 C CA . ASN A 1 90 ? -1.411 17.418 -1.662 1.00 63.84 90 ASN A CA 1
ATOM 680 C C . ASN A 1 90 ? -1.754 16.326 -2.696 1.00 63.84 90 ASN A C 1
ATOM 682 O O . ASN A 1 90 ? -2.605 16.550 -3.556 1.00 63.84 90 ASN A O 1
ATOM 686 N N . GLN A 1 91 ? -1.070 15.178 -2.672 1.00 71.62 91 GLN A N 1
ATOM 687 C CA . GLN A 1 91 ? -1.272 14.068 -3.598 1.00 71.62 91 GLN A CA 1
ATOM 688 C C . GLN A 1 91 ? -1.372 12.746 -2.829 1.00 71.62 91 GLN A C 1
ATOM 690 O O . GLN A 1 91 ? -0.460 12.355 -2.111 1.00 71.62 91 GLN A O 1
ATOM 695 N N . ALA A 1 92 ? -2.464 12.008 -3.033 1.00 78.44 92 ALA A N 1
ATOM 696 C CA . ALA A 1 92 ? -2.633 10.639 -2.529 1.00 78.44 92 ALA A CA 1
ATOM 697 C C . ALA A 1 92 ? -2.031 9.575 -3.476 1.00 78.44 92 ALA A C 1
ATOM 699 O O . ALA A 1 92 ? -2.346 8.388 -3.386 1.00 78.44 92 ALA A O 1
ATOM 700 N N . LEU A 1 93 ? -1.212 10.009 -4.441 1.00 83.62 93 LEU A N 1
ATOM 701 C CA . LEU A 1 93 ? -0.561 9.150 -5.422 1.00 83.62 93 LEU A CA 1
ATOM 702 C C . LEU A 1 93 ? 0.900 8.933 -5.019 1.00 83.62 93 LEU A C 1
ATOM 704 O O . LEU A 1 93 ? 1.678 9.879 -4.878 1.00 83.62 93 LEU A O 1
ATOM 708 N N . PHE A 1 94 ? 1.276 7.672 -4.865 1.00 85.00 94 PHE A N 1
ATOM 709 C CA . PHE A 1 94 ? 2.651 7.248 -4.658 1.00 85.00 94 PHE A CA 1
ATOM 710 C C . PHE A 1 94 ? 3.257 6.875 -6.003 1.00 85.00 94 PHE A C 1
ATOM 712 O O . PHE A 1 94 ? 2.625 6.178 -6.794 1.00 85.00 94 PHE A O 1
ATOM 719 N N . THR A 1 95 ? 4.482 7.325 -6.262 1.00 84.12 95 THR A N 1
ATOM 720 C CA . THR A 1 95 ? 5.220 6.996 -7.486 1.00 84.12 95 THR A CA 1
ATOM 721 C C . THR A 1 95 ? 6.572 6.393 -7.139 1.00 84.12 95 THR A C 1
ATOM 723 O O . THR A 1 95 ? 7.343 6.989 -6.385 1.00 84.12 95 THR A O 1
ATOM 726 N N . LEU A 1 96 ? 6.881 5.241 -7.724 1.00 82.19 96 LEU A N 1
ATOM 727 C CA . LEU A 1 96 ? 8.131 4.516 -7.554 1.00 82.19 96 LEU A CA 1
ATOM 728 C C . LEU A 1 96 ? 8.758 4.268 -8.928 1.00 82.19 96 LEU A C 1
ATOM 730 O O . LEU A 1 96 ? 8.087 3.816 -9.852 1.00 82.19 96 LEU A O 1
ATOM 734 N N . GLN A 1 97 ? 10.054 4.540 -9.056 1.00 81.19 97 GLN A N 1
ATOM 735 C CA . GLN A 1 97 ? 10.825 4.123 -10.219 1.00 81.19 97 GLN A CA 1
ATOM 736 C C . GLN A 1 97 ? 11.401 2.731 -9.950 1.00 81.19 97 GLN A C 1
ATOM 738 O O . GLN A 1 97 ? 12.085 2.521 -8.951 1.00 81.19 97 GLN A O 1
ATOM 743 N N . LEU A 1 98 ? 11.114 1.790 -10.837 1.00 77.88 98 LEU A N 1
ATOM 744 C CA . LEU A 1 98 ? 11.614 0.425 -10.804 1.00 77.88 98 LEU A CA 1
ATOM 745 C C . LEU A 1 98 ? 12.808 0.274 -11.744 1.00 77.88 98 LEU A C 1
ATOM 747 O O . LEU A 1 98 ? 12.824 0.826 -12.852 1.00 77.88 98 LEU A O 1
ATOM 751 N N . ASP A 1 99 ? 13.780 -0.516 -11.291 1.00 70.88 99 ASP A N 1
ATOM 752 C CA . ASP A 1 99 ? 14.806 -1.087 -12.158 1.00 70.88 99 ASP A CA 1
ATOM 753 C C . ASP A 1 99 ? 14.132 -2.039 -13.156 1.00 70.88 99 ASP A C 1
ATOM 755 O O . ASP A 1 99 ? 13.187 -2.760 -12.826 1.00 70.88 99 ASP A O 1
ATOM 759 N N . THR A 1 100 ? 14.609 -2.031 -14.389 1.00 64.00 100 THR A N 1
ATOM 760 C CA . THR A 1 100 ? 14.107 -2.859 -15.486 1.00 64.00 100 THR A CA 1
ATOM 761 C C . THR A 1 100 ? 14.332 -4.340 -15.288 1.00 64.00 100 THR A C 1
ATOM 763 O O . THR A 1 100 ? 13.603 -5.142 -15.864 1.00 64.00 100 THR A O 1
ATOM 766 N N . ASN A 1 101 ? 15.284 -4.708 -14.435 1.00 68.06 101 ASN A N 1
ATOM 767 C CA . ASN A 1 101 ? 15.557 -6.100 -14.100 1.00 68.06 101 ASN A CA 1
ATOM 768 C C . ASN A 1 101 ? 14.751 -6.603 -12.894 1.00 68.06 101 ASN A C 1
ATOM 770 O O . ASN A 1 101 ? 14.957 -7.734 -12.450 1.00 68.06 101 ASN A O 1
ATOM 774 N N . ASN A 1 102 ? 13.853 -5.785 -12.333 1.00 69.56 102 ASN A N 1
ATOM 775 C CA . ASN A 1 102 ? 13.063 -6.204 -11.186 1.00 69.56 102 ASN A CA 1
ATOM 776 C C . ASN A 1 102 ? 12.010 -7.248 -11.605 1.00 69.56 102 ASN A C 1
ATOM 778 O O . ASN A 1 102 ? 11.155 -6.985 -12.449 1.00 69.56 102 ASN A O 1
ATOM 782 N N . THR A 1 103 ? 12.093 -8.442 -11.012 1.00 73.62 103 THR A N 1
ATOM 783 C CA . THR A 1 103 ? 11.178 -9.568 -11.267 1.00 73.62 103 THR A CA 1
ATOM 784 C C . THR A 1 103 ? 10.079 -9.693 -10.212 1.00 73.62 103 THR A C 1
ATOM 786 O O . THR A 1 103 ? 9.188 -10.532 -10.350 1.00 73.62 103 THR A O 1
ATOM 789 N N . GLU A 1 104 ? 10.117 -8.865 -9.165 1.00 77.56 104 GLU A N 1
ATOM 790 C CA . GLU A 1 104 ? 9.105 -8.862 -8.117 1.00 77.56 104 GLU A CA 1
ATOM 791 C C . GLU A 1 104 ? 7.759 -8.350 -8.640 1.00 77.56 104 GLU A C 1
ATOM 793 O O . GLU A 1 104 ? 7.674 -7.517 -9.548 1.00 77.56 104 GLU A O 1
ATOM 798 N N . GLN A 1 105 ? 6.672 -8.846 -8.045 1.00 81.25 105 GLN A N 1
ATOM 799 C CA . GLN A 1 105 ? 5.338 -8.401 -8.425 1.00 81.25 105 GLN A CA 1
ATOM 800 C C . GLN A 1 105 ? 5.142 -6.918 -8.058 1.00 81.25 105 GLN A C 1
ATOM 802 O O . GLN A 1 105 ? 5.412 -6.536 -6.917 1.00 81.25 105 GLN A O 1
ATOM 807 N N . PRO A 1 106 ? 4.603 -6.080 -8.967 1.00 81.50 106 PRO A N 1
ATOM 808 C CA . PRO A 1 106 ? 4.426 -4.645 -8.724 1.00 81.50 106 PRO A CA 1
ATOM 809 C C . PRO A 1 106 ? 3.652 -4.312 -7.443 1.00 81.50 106 PRO A C 1
ATOM 811 O O . PRO A 1 106 ? 3.955 -3.337 -6.762 1.00 81.50 106 PRO A O 1
ATOM 814 N N . LEU A 1 107 ? 2.676 -5.145 -7.088 1.00 79.69 107 LEU A N 1
ATOM 815 C CA . LEU A 1 107 ? 1.877 -4.978 -5.879 1.00 79.69 107 LEU A CA 1
ATOM 816 C C . LEU A 1 107 ? 2.694 -5.212 -4.599 1.00 79.69 107 LEU A C 1
ATOM 818 O O . LEU A 1 107 ? 2.595 -4.431 -3.655 1.00 79.69 107 LEU A O 1
ATOM 822 N N . ALA A 1 108 ? 3.568 -6.224 -4.594 1.00 82.62 108 ALA A N 1
ATOM 823 C CA . ALA A 1 108 ? 4.492 -6.472 -3.489 1.00 82.62 108 ALA A CA 1
ATOM 824 C C . ALA A 1 108 ? 5.487 -5.311 -3.325 1.00 82.62 108 ALA A C 1
ATOM 826 O O . ALA A 1 108 ? 5.715 -4.852 -2.208 1.00 82.62 108 ALA A O 1
ATOM 827 N N . LEU A 1 109 ? 5.995 -4.768 -4.437 1.00 84.69 109 LEU A N 1
ATOM 828 C CA . LEU A 1 109 ? 6.880 -3.599 -4.441 1.00 84.69 109 LEU A CA 1
ATOM 829 C C . LEU A 1 109 ? 6.195 -2.341 -3.889 1.00 84.69 109 LEU A C 1
ATOM 831 O O . LEU A 1 109 ? 6.817 -1.566 -3.161 1.00 84.69 109 LEU A O 1
ATOM 835 N N . ALA A 1 110 ? 4.911 -2.140 -4.197 1.00 85.19 110 ALA A N 1
ATOM 836 C CA . ALA A 1 110 ? 4.132 -1.035 -3.648 1.00 85.19 110 ALA A CA 1
ATOM 837 C C . ALA A 1 110 ? 3.934 -1.173 -2.129 1.00 85.19 110 ALA A C 1
ATOM 839 O O . ALA A 1 110 ? 4.176 -0.217 -1.392 1.00 85.19 110 ALA A O 1
ATOM 840 N N . TYR A 1 111 ? 3.576 -2.361 -1.634 1.00 86.12 111 TYR A N 1
ATOM 841 C CA . TYR A 1 111 ? 3.465 -2.590 -0.191 1.00 86.12 111 TYR A CA 1
ATOM 842 C C . TYR A 1 111 ? 4.813 -2.471 0.531 1.00 86.12 111 TYR A C 1
ATOM 844 O O . TYR A 1 111 ? 4.875 -1.841 1.586 1.00 86.12 111 TYR A O 1
ATOM 852 N N . ALA A 1 112 ? 5.902 -2.974 -0.055 1.00 87.50 112 ALA A N 1
ATOM 853 C CA . ALA A 1 112 ? 7.251 -2.788 0.477 1.00 87.50 112 ALA A CA 1
ATOM 854 C C . ALA A 1 112 ? 7.638 -1.300 0.535 1.00 87.50 112 ALA A C 1
ATOM 856 O O . ALA A 1 112 ? 8.254 -0.846 1.500 1.00 87.50 112 ALA A O 1
ATOM 857 N N . HIS A 1 113 ? 7.234 -0.503 -0.462 1.00 87.50 113 HIS A N 1
ATOM 858 C CA . HIS A 1 113 ? 7.422 0.946 -0.426 1.00 87.50 113 HIS A CA 1
ATOM 859 C C . HIS A 1 113 ? 6.683 1.590 0.753 1.00 87.50 113 HIS A C 1
ATOM 861 O O . HIS A 1 113 ? 7.279 2.389 1.474 1.00 87.50 113 HIS A O 1
ATOM 867 N N . ILE A 1 114 ? 5.422 1.215 0.994 1.00 87.56 114 ILE A N 1
ATOM 868 C CA . ILE A 1 114 ? 4.652 1.719 2.140 1.00 87.56 114 ILE A CA 1
ATOM 869 C C . ILE A 1 114 ? 5.274 1.277 3.468 1.00 87.56 114 ILE A C 1
ATOM 871 O O . ILE A 1 114 ? 5.398 2.102 4.366 1.00 87.56 114 ILE A O 1
ATOM 875 N N . GLN A 1 115 ? 5.750 0.036 3.596 1.00 88.50 115 GLN A N 1
ATOM 876 C CA . GLN A 1 115 ? 6.455 -0.416 4.803 1.00 88.50 115 GLN A CA 1
ATOM 877 C C . GLN A 1 115 ? 7.766 0.342 5.047 1.00 88.50 115 GLN A C 1
ATOM 879 O O . GLN A 1 115 ? 8.107 0.614 6.193 1.00 88.50 115 GLN A O 1
ATOM 884 N N . ASN A 1 116 ? 8.484 0.742 3.996 1.00 87.56 116 ASN A N 1
ATOM 885 C CA . ASN A 1 116 ? 9.677 1.579 4.148 1.00 87.56 116 ASN A CA 1
ATOM 886 C C . ASN A 1 116 ? 9.345 2.988 4.662 1.00 87.56 116 ASN A C 1
ATOM 888 O O . ASN A 1 116 ? 10.136 3.570 5.403 1.00 87.56 116 ASN A O 1
ATOM 892 N N . LEU A 1 117 ? 8.193 3.544 4.274 1.00 85.06 117 LEU A N 1
ATOM 893 C CA . LEU A 1 117 ? 7.712 4.833 4.785 1.00 85.06 117 LEU A CA 1
ATOM 894 C C . LEU A 1 117 ? 7.165 4.707 6.215 1.00 85.06 117 LEU A C 1
ATOM 896 O O . LEU A 1 117 ? 7.435 5.557 7.062 1.00 85.06 117 LEU A O 1
ATOM 900 N N . TYR A 1 118 ? 6.456 3.615 6.495 1.00 85.56 118 TYR A N 1
ATOM 901 C CA . TYR A 1 118 ? 5.825 3.321 7.777 1.00 85.56 118 TYR A CA 1
ATOM 902 C C . TYR A 1 118 ? 6.364 1.996 8.336 1.00 85.56 118 TYR A C 1
ATOM 904 O O . TYR A 1 118 ? 5.677 0.977 8.284 1.00 85.56 118 TYR A O 1
ATOM 912 N N . PRO A 1 119 ? 7.566 1.982 8.942 1.00 85.81 119 PRO A N 1
ATOM 913 C CA . PRO A 1 119 ? 8.232 0.748 9.383 1.00 85.81 119 PRO A CA 1
ATOM 914 C C . PRO A 1 119 ? 7.514 0.013 10.523 1.00 85.81 119 PRO A C 1
ATOM 916 O O . PRO A 1 119 ? 7.870 -1.112 10.861 1.00 85.81 119 PRO A O 1
ATOM 919 N N . LYS A 1 120 ? 6.507 0.643 11.138 1.00 86.25 120 LYS A N 1
ATOM 920 C CA . LYS A 1 120 ? 5.627 0.015 12.134 1.00 86.25 120 LYS A CA 1
ATOM 921 C C . LYS A 1 120 ? 4.453 -0.740 11.505 1.00 86.25 120 LYS A C 1
ATOM 923 O O . LYS A 1 120 ? 3.740 -1.418 12.237 1.00 86.25 120 LYS A O 1
ATOM 928 N N . ALA A 1 121 ? 4.234 -0.598 10.198 1.00 86.50 121 ALA A N 1
ATOM 929 C CA . ALA A 1 121 ? 3.140 -1.247 9.500 1.00 86.50 121 ALA A CA 1
ATOM 930 C C . ALA A 1 121 ? 3.384 -2.759 9.416 1.00 86.50 121 ALA A C 1
ATOM 932 O O . ALA A 1 121 ? 4.405 -3.217 8.897 1.00 86.50 121 ALA A O 1
ATOM 933 N N . GLN A 1 122 ? 2.441 -3.534 9.936 1.00 87.00 122 GLN A N 1
ATOM 934 C CA . GLN A 1 122 ? 2.498 -4.991 9.948 1.00 87.00 122 GLN A CA 1
ATOM 935 C C . GLN A 1 122 ? 1.716 -5.559 8.768 1.00 87.00 122 GLN A C 1
ATOM 937 O O . GLN A 1 122 ? 0.796 -4.926 8.262 1.00 87.00 122 GLN A O 1
ATOM 942 N N . VAL A 1 123 ? 2.094 -6.746 8.301 1.00 84.69 123 VAL A N 1
ATOM 943 C CA . VAL A 1 123 ? 1.359 -7.419 7.226 1.00 84.69 123 VAL A CA 1
ATOM 944 C C . VAL A 1 123 ? 0.056 -7.980 7.787 1.00 84.69 123 VAL A C 1
ATOM 946 O O . VAL A 1 123 ? 0.065 -8.687 8.792 1.00 84.69 123 VAL A O 1
ATOM 949 N N . CYS A 1 124 ? -1.048 -7.685 7.110 1.00 80.06 124 CYS A N 1
ATOM 950 C CA . CYS A 1 124 ? -2.369 -8.236 7.378 1.00 80.06 124 CYS A CA 1
ATOM 951 C C . CYS A 1 124 ? -2.799 -9.087 6.177 1.00 80.06 124 CYS A C 1
ATOM 953 O O . CYS A 1 124 ? -2.723 -8.644 5.022 1.00 80.06 124 CYS A O 1
ATOM 955 N N . ASP A 1 125 ? -3.207 -10.328 6.445 1.00 76.75 125 ASP A N 1
ATOM 956 C CA . ASP A 1 125 ? -3.681 -11.239 5.409 1.00 76.75 125 ASP A CA 1
ATOM 957 C C . ASP A 1 125 ? -5.193 -11.086 5.214 1.00 76.75 12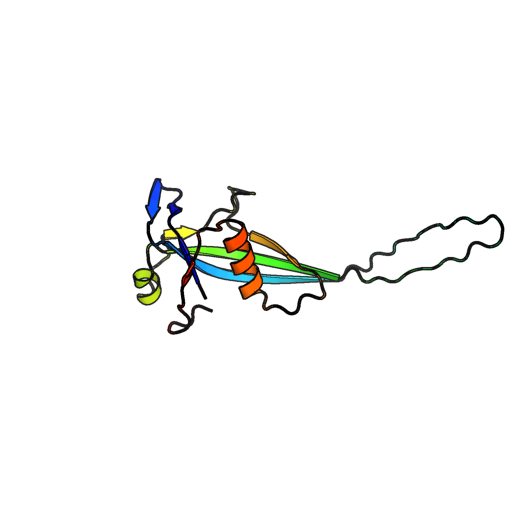5 ASP A C 1
ATOM 959 O O . ASP A 1 125 ? -5.992 -11.376 6.101 1.00 76.75 125 ASP A O 1
ATOM 963 N N . LEU A 1 126 ? -5.557 -10.611 4.027 1.00 73.81 126 LEU A N 1
ATOM 964 C CA . LEU A 1 126 ? -6.930 -10.435 3.558 1.00 73.81 126 LEU A CA 1
ATOM 965 C C . LEU A 1 126 ? -7.149 -11.155 2.217 1.00 73.81 126 LEU A C 1
ATOM 967 O O . LEU A 1 126 ? -8.062 -10.825 1.454 1.00 73.81 126 LEU A O 1
ATOM 971 N N . ALA A 1 127 ? -6.290 -12.128 1.891 1.00 69.88 127 ALA A N 1
ATOM 972 C CA . ALA A 1 127 ? -6.385 -12.875 0.641 1.00 69.88 127 ALA A CA 1
ATOM 973 C C . ALA A 1 127 ? -7.710 -13.646 0.522 1.00 69.88 127 ALA A C 1
ATOM 975 O O . ALA A 1 127 ? -8.200 -13.863 -0.587 1.00 69.88 127 ALA A O 1
ATOM 976 N N . ASP A 1 128 ? -8.317 -14.013 1.652 1.00 64.50 128 ASP A N 1
ATOM 977 C CA . ASP A 1 128 ? -9.581 -14.742 1.727 1.00 64.50 128 ASP A CA 1
ATOM 978 C C . ASP A 1 128 ? -10.789 -13.941 1.209 1.00 64.50 128 ASP A C 1
ATOM 980 O O . ASP A 1 128 ? -11.761 -14.528 0.735 1.00 64.50 128 ASP A O 1
ATOM 984 N N . ILE A 1 129 ? -10.698 -12.608 1.214 1.00 61.72 129 ILE A N 1
ATOM 985 C CA . ILE A 1 129 ? -11.695 -11.698 0.627 1.00 61.72 129 ILE A CA 1
ATOM 986 C C . ILE A 1 129 ? -11.228 -11.073 -0.698 1.00 61.72 129 ILE A C 1
ATOM 988 O O . ILE A 1 129 ? -11.830 -10.120 -1.187 1.00 61.72 129 ILE A O 1
ATOM 992 N N . GLY A 1 130 ? -10.155 -11.604 -1.295 1.00 57.69 130 GLY A N 1
ATOM 993 C CA . GLY A 1 130 ? -9.635 -11.149 -2.586 1.00 57.69 130 GLY A CA 1
ATOM 994 C C . GLY A 1 130 ? -8.796 -9.870 -2.530 1.00 57.69 130 GLY A C 1
ATOM 995 O O . GLY A 1 130 ? -8.465 -9.325 -3.581 1.00 57.69 130 GLY A O 1
ATOM 996 N N . VAL A 1 131 ? -8.417 -9.396 -1.338 1.00 60.97 131 VAL A N 1
ATOM 997 C CA . VAL A 1 131 ? -7.460 -8.292 -1.193 1.00 60.97 131 VAL A CA 1
ATOM 998 C C . VAL A 1 131 ? -6.054 -8.873 -1.336 1.00 60.97 131 VAL A C 1
ATOM 1000 O O . VAL A 1 131 ? -5.523 -9.499 -0.412 1.00 60.97 131 VAL A O 1
ATOM 1003 N N . GLN A 1 132 ? -5.458 -8.697 -2.517 1.00 56.50 132 GLN A N 1
ATOM 1004 C CA . GLN A 1 132 ? -4.115 -9.175 -2.875 1.00 56.50 132 GLN A CA 1
ATOM 1005 C C . GLN A 1 132 ? -3.062 -8.076 -2.783 1.00 56.50 132 GLN A C 1
ATOM 1007 O O . GLN A 1 132 ? -3.426 -6.888 -2.852 1.00 56.50 132 GLN A O 1
#

Radius of gyration: 21.03 Å; Cα contacts (8 Å, |Δi|>4): 231; chains: 1; bounding box: 63×32×51 Å

pLDDT: mean 71.92, std 16.18, range [35.06, 88.5]

Secondary structure (DSSP, 8-state):
-EEEEEEE-TTS-EEEEEEEEEEEEEEEEEEE----------SS----------EEEEEEEEEEEEESSHHHHHTTPPPSEEPPBTTBTT--EEEEEEPTT--S-HHHHHHHHHHHH-TTPEEE--GGGT--

Sequence (132 aa):
MALTLNIAADNGLNLPDAVLVIDQLNVTKHISDGYTLSLNATPEGAIYQANNIPKESTGLAFRVQIFANEDMVRQGKQPICQLPNDKQPNQALFTLQLDTNNTEQPLALAYAHIQNLYPKAQVCDLADIGVQ

Foldseek 3Di:
DWWFAFDQDPVRDTQHTKIKAWPDKDKDKDFDQDWDFDFPDDPPDTDTDTPRDGPIKIKMKTWIFIASHPVCVVVVHHGPGTDADPVHRVDRMDMDIDDPPDPDDSVVVVVVVVCVVVVRIDDDDPVVVPRD

Mean predicted aligned error: 11.64 Å